Protein AF-A0A938VYM5-F1 (afdb_monomer)

pLDDT: mean 92.9, std 10.06, range [37.09, 98.38]

Nearest PDB structures (foldseek):
  6yn9-assembly1_A  TM=8.075E-01  e=1.272E-02  Homo sapiens
  7ak0-assembly1_B  TM=8.168E-01  e=1.448E-02  Homo sapiens
  6yn8-assembly1_A  TM=8.232E-01  e=2.139E-02  Homo sapiens
  4i1r-assembly1_A-2  TM=8.220E-01  e=2.437E-02  Homo sapiens
  7a41-assembly1_A  TM=8.162E-01  e=2.437E-02  Homo sapiens

Solvent-accessible surface area (backbone atoms only — not comparable to full-atom values): 6814 Å² total; per-residue (Å²): 140,79,76,87,55,70,60,35,51,50,50,55,50,52,51,54,50,47,40,42,31,76,93,66,65,44,41,57,68,92,77,59,86,84,66,53,64,85,54,24,21,44,69,49,49,56,50,49,47,55,50,47,21,58,55,26,67,80,44,42,85,36,78,44,78,47,78,48,52,45,56,65,50,74,75,96,57,50,26,44,50,30,66,64,43,36,96,91,43,43,90,83,25,30,42,39,52,68,62,51,52,56,47,54,72,57,44,56,37,70,36,78,47,78,46,81,50,106

Foldseek 3Di:
DFDDPVVQLVVLVVVLVQCCDCVHVNDPNVLRDGADAPSQWPVNVLVVLQVLLVVCVVPQQDAEEAEGAADWDPDPFIWGATNQADPVCCVVGTQTPVNVVVSQVSNNHPHYHYHYHD

Secondary structure (DSSP, 8-state):
-----HHHHHHHHHHHHHHH-TTTT---GGG-----GGGS-HHHHHHHHHHHHHHHHH-TT-EEEEEEES-EEESSSEEE--TT--TT-HHHHSEEHHHHHHHHTT---SEEEEEEE-

Sequence (118 aa):
MGADLPVTITDALEVAKWLRDPARCAYPPDQVRLLTGPAACRSDVLKALDQLAAQVKADPDTTTVVYFSGHDTETPDYYFLPYDYSTTDLPSTAVSDAEFTDRLRTIRARKLMVLLDC

Structure (mmCIF, N/CA/C/O backbone):
data_AF-A0A938VYM5-F1
#
_entry.id   AF-A0A938VYM5-F1
#
loop_
_atom_site.group_PDB
_atom_site.id
_atom_site.type_symbol
_atom_site.label_atom_id
_atom_site.label_alt_id
_atom_site.label_comp_id
_atom_site.label_asym_id
_atom_site.label_entity_id
_atom_site.label_seq_id
_atom_site.pdbx_PDB_ins_code
_atom_site.Cartn_x
_atom_site.Cartn_y
_atom_site.Cartn_z
_atom_site.occupancy
_atom_site.B_iso_or_equiv
_atom_site.auth_seq_id
_atom_site.auth_comp_id
_atom_site.auth_asym_id
_atom_site.auth_atom_id
_atom_site.pdbx_PDB_model_num
ATOM 1 N N . MET A 1 1 ? 13.100 -8.792 -18.450 1.00 37.09 1 MET A N 1
ATOM 2 C CA . MET A 1 1 ? 12.699 -10.078 -17.844 1.00 37.09 1 MET A CA 1
ATOM 3 C C . MET A 1 1 ? 12.119 -9.752 -16.477 1.00 37.09 1 MET A C 1
ATOM 5 O O . MET A 1 1 ? 12.859 -9.732 -15.511 1.00 37.09 1 MET A O 1
ATOM 9 N N . GLY A 1 2 ? 10.839 -9.391 -16.420 1.00 40.88 2 GLY A N 1
ATOM 10 C CA . GLY A 1 2 ? 10.074 -9.283 -15.178 1.00 40.88 2 GLY A CA 1
ATOM 11 C C . GLY A 1 2 ? 8.889 -10.207 -15.363 1.00 40.88 2 GLY A C 1
ATOM 12 O O . GLY A 1 2 ? 7.909 -9.831 -15.995 1.00 40.88 2 GLY A O 1
ATOM 13 N N . ALA A 1 3 ? 9.066 -11.478 -15.016 1.00 49.78 3 ALA A N 1
ATOM 14 C CA . ALA A 1 3 ? 7.961 -12.416 -15.073 1.00 49.78 3 ALA A CA 1
ATOM 15 C C . ALA A 1 3 ? 6.993 -12.060 -13.940 1.00 49.78 3 ALA A C 1
ATOM 17 O O . ALA A 1 3 ? 7.442 -11.835 -12.811 1.00 49.78 3 ALA A O 1
ATOM 18 N N . ASP A 1 4 ? 5.693 -12.023 -14.250 1.00 58.69 4 ASP A N 1
ATOM 19 C CA . ASP A 1 4 ? 4.629 -12.143 -13.254 1.00 58.69 4 ASP A CA 1
ATOM 20 C C . ASP A 1 4 ? 5.013 -13.297 -12.329 1.00 58.69 4 ASP A C 1
ATOM 22 O O . ASP A 1 4 ? 5.151 -14.436 -12.777 1.00 58.69 4 ASP A O 1
ATOM 26 N N . LEU A 1 5 ? 5.263 -12.990 -11.060 1.00 64.00 5 LEU A N 1
ATOM 27 C CA . LEU A 1 5 ? 5.509 -13.981 -10.030 1.00 64.00 5 LEU A CA 1
ATOM 28 C C . LEU A 1 5 ? 4.131 -14.367 -9.484 1.00 64.00 5 LEU A C 1
ATOM 30 O O . LEU A 1 5 ? 3.576 -13.615 -8.689 1.00 64.00 5 LEU A O 1
ATOM 34 N N . PRO A 1 6 ? 3.536 -15.518 -9.859 1.00 70.88 6 PRO A N 1
ATOM 35 C CA . PRO A 1 6 ? 2.195 -15.872 -9.380 1.00 70.88 6 PRO A CA 1
ATOM 36 C C . PRO A 1 6 ? 2.157 -16.020 -7.851 1.00 70.88 6 PRO A C 1
ATOM 38 O O . PRO A 1 6 ? 1.093 -15.960 -7.232 1.00 70.88 6 PRO A O 1
ATOM 41 N N . VAL A 1 7 ? 3.335 -16.217 -7.250 1.00 82.62 7 VAL A N 1
ATOM 42 C CA . VAL A 1 7 ? 3.530 -16.280 -5.807 1.00 82.62 7 VAL A CA 1
ATOM 43 C C . VAL A 1 7 ? 3.165 -14.957 -5.127 1.00 82.62 7 VAL A C 1
ATOM 45 O O . VAL A 1 7 ? 2.379 -15.007 -4.194 1.00 82.62 7 VAL A O 1
ATOM 48 N N . THR A 1 8 ? 3.525 -13.788 -5.672 1.00 86.62 8 THR A N 1
ATOM 49 C CA . THR A 1 8 ? 3.245 -12.493 -5.013 1.00 86.62 8 THR A CA 1
ATOM 50 C C . THR A 1 8 ? 1.745 -12.190 -4.940 1.00 86.62 8 THR A C 1
ATOM 52 O O . THR A 1 8 ? 1.235 -11.680 -3.941 1.00 86.62 8 THR A O 1
ATOM 55 N N . ILE A 1 9 ? 0.992 -12.586 -5.976 1.00 92.12 9 ILE A N 1
ATOM 56 C CA . ILE A 1 9 ? -0.479 -12.543 -5.966 1.00 92.12 9 ILE A CA 1
ATOM 57 C C . ILE A 1 9 ? -1.033 -13.482 -4.887 1.00 92.12 9 ILE A C 1
ATOM 59 O O . ILE A 1 9 ? -1.967 -13.116 -4.171 1.00 92.12 9 ILE A O 1
ATOM 63 N N . THR A 1 10 ? -0.473 -14.688 -4.773 1.00 93.12 10 THR A N 1
ATOM 64 C CA . THR A 1 10 ? -0.889 -15.679 -3.771 1.00 93.12 10 THR A CA 1
ATOM 65 C C . THR A 1 10 ? -0.625 -15.175 -2.352 1.00 93.12 10 THR A C 1
ATOM 67 O O . THR A 1 10 ? -1.505 -15.292 -1.497 1.00 93.12 10 THR A O 1
ATOM 70 N N . ASP A 1 11 ? 0.525 -14.547 -2.117 1.00 93.69 11 ASP A N 1
ATOM 71 C CA . ASP A 1 11 ? 0.895 -14.004 -0.812 1.00 93.69 11 ASP A CA 1
ATOM 72 C C . ASP A 1 11 ? -0.052 -12.870 -0.403 1.00 93.69 11 ASP A C 1
ATOM 74 O O . ASP A 1 11 ? -0.641 -12.902 0.681 1.00 93.69 11 ASP A O 1
ATOM 78 N N . ALA A 1 12 ? -0.317 -11.921 -1.309 1.00 95.31 12 ALA A N 1
ATOM 79 C CA . ALA A 1 12 ? -1.270 -10.838 -1.065 1.00 95.31 12 ALA A CA 1
ATOM 80 C C . ALA A 1 12 ? -2.696 -11.357 -0.786 1.00 95.31 12 ALA A C 1
ATOM 82 O O . ALA A 1 12 ? -3.391 -10.831 0.092 1.00 95.31 12 ALA A O 1
ATOM 83 N N . LEU A 1 13 ? -3.134 -12.407 -1.492 1.00 96.25 13 LEU A N 1
ATOM 84 C CA . LEU A 1 13 ? -4.429 -13.056 -1.266 1.00 96.25 13 LEU A CA 1
ATOM 85 C C . LEU A 1 13 ? -4.517 -13.700 0.124 1.00 96.25 13 LEU A C 1
ATOM 87 O O . LEU A 1 13 ? -5.506 -13.487 0.834 1.00 96.25 13 LEU A O 1
ATOM 91 N N . GLU A 1 14 ? -3.505 -14.470 0.530 1.00 96.81 14 GLU A N 1
ATOM 92 C CA . GLU A 1 14 ? -3.504 -15.141 1.834 1.00 96.81 14 GLU A CA 1
ATOM 93 C C . GLU A 1 14 ? -3.364 -14.144 2.992 1.00 96.81 14 GLU A C 1
ATOM 95 O O . GLU A 1 14 ? -4.088 -14.266 3.984 1.00 96.81 14 GLU A O 1
ATOM 100 N N . VAL A 1 15 ? -2.545 -13.097 2.849 1.00 97.12 15 VAL A N 1
ATOM 101 C CA . VAL A 1 15 ? -2.463 -12.014 3.840 1.00 97.12 15 VAL A CA 1
ATOM 102 C C . VAL A 1 15 ? -3.811 -11.303 3.977 1.00 97.12 15 VAL A C 1
ATOM 104 O O . VAL A 1 15 ? -4.313 -11.157 5.093 1.00 97.12 15 VAL A O 1
ATOM 107 N N . ALA A 1 16 ? -4.461 -10.920 2.871 1.00 97.62 16 ALA A N 1
ATOM 108 C CA . ALA A 1 16 ? -5.774 -10.270 2.919 1.00 97.62 16 ALA A CA 1
ATOM 109 C C . ALA A 1 16 ? -6.843 -11.160 3.574 1.00 97.62 16 ALA A C 1
ATOM 111 O O . ALA A 1 16 ? -7.683 -10.679 4.338 1.00 97.62 16 ALA A O 1
ATOM 112 N N . LYS A 1 17 ? -6.805 -12.467 3.309 1.00 97.69 17 LYS A N 1
ATOM 113 C CA . LYS A 1 17 ? -7.674 -13.459 3.951 1.00 97.69 17 LYS A CA 1
ATOM 114 C C . LYS A 1 17 ? -7.424 -13.540 5.457 1.00 97.69 17 LYS A C 1
ATOM 116 O O . LYS A 1 17 ? -8.390 -13.543 6.213 1.00 97.69 17 LYS A O 1
ATOM 121 N N . TRP A 1 18 ? -6.171 -13.563 5.910 1.00 97.25 18 TRP A N 1
ATOM 122 C CA . TRP A 1 18 ? -5.848 -13.598 7.343 1.00 97.25 18 TRP A CA 1
ATOM 123 C C . TRP A 1 18 ? -6.209 -12.303 8.067 1.00 97.25 18 TRP A C 1
ATOM 125 O O . TRP A 1 18 ? -6.670 -12.362 9.206 1.00 97.25 18 TRP A O 1
ATOM 135 N N . LEU A 1 19 ? -6.052 -11.150 7.409 1.00 97.81 19 LEU A N 1
ATOM 136 C CA . LEU A 1 19 ? -6.483 -9.865 7.960 1.00 97.81 19 LEU A CA 1
ATOM 137 C C . LEU A 1 19 ? -7.998 -9.845 8.211 1.00 97.81 19 LEU A C 1
ATOM 139 O O . LEU A 1 19 ? -8.440 -9.337 9.239 1.00 97.81 19 LEU A O 1
ATOM 143 N N . ARG A 1 20 ? -8.786 -10.435 7.305 1.00 98.25 20 ARG A N 1
ATOM 144 C CA . ARG A 1 20 ? -10.256 -10.495 7.396 1.00 98.25 20 ARG A CA 1
ATOM 145 C C . ARG A 1 20 ? -10.789 -11.601 8.310 1.00 98.25 20 ARG A C 1
ATOM 147 O O . ARG A 1 20 ? -11.952 -11.547 8.694 1.00 98.25 20 ARG A O 1
ATOM 154 N N . ASP A 1 21 ? -9.986 -12.616 8.621 1.00 97.69 21 ASP A N 1
ATOM 155 C CA . ASP A 1 21 ? -10.409 -13.772 9.417 1.00 97.69 21 ASP A CA 1
ATOM 156 C C . ASP A 1 21 ? -10.846 -13.328 10.835 1.00 97.69 21 ASP A C 1
ATOM 158 O O . ASP A 1 21 ? -10.014 -12.802 11.589 1.00 97.69 21 ASP A O 1
ATOM 162 N N . PRO A 1 22 ? -12.122 -13.540 11.231 1.00 96.12 22 PRO A N 1
ATOM 163 C CA . PRO A 1 22 ? -12.633 -13.157 12.549 1.00 96.12 22 PRO A CA 1
ATOM 164 C C . PRO A 1 22 ? -11.936 -13.859 13.718 1.00 96.12 22 PRO A C 1
ATOM 166 O O . PRO A 1 22 ? -11.957 -13.349 14.835 1.00 96.12 22 PRO A O 1
ATOM 169 N N . ALA A 1 23 ? -11.324 -15.023 13.480 1.00 97.06 23 ALA A N 1
ATOM 170 C CA . ALA A 1 23 ? -10.558 -15.750 14.489 1.00 97.06 23 ALA A CA 1
ATOM 171 C C . ALA A 1 23 ? -9.108 -15.243 14.619 1.00 97.06 23 ALA A C 1
ATOM 173 O O . ALA A 1 23 ? -8.349 -15.765 15.438 1.00 97.06 23 ALA A O 1
ATOM 174 N N . ARG A 1 24 ? -8.706 -14.257 13.802 1.00 94.25 24 ARG A N 1
ATOM 175 C CA . ARG A 1 24 ? -7.354 -13.683 13.765 1.00 94.25 24 ARG A CA 1
ATOM 176 C C . ARG A 1 24 ? -7.394 -12.168 13.965 1.00 94.25 24 ARG A C 1
ATOM 178 O O . ARG A 1 24 ? -7.593 -11.704 15.081 1.00 94.25 24 ARG A O 1
ATOM 185 N N . CYS A 1 25 ? -7.161 -11.397 12.901 1.00 94.75 25 CYS A N 1
ATOM 186 C CA . CYS A 1 25 ? -7.073 -9.942 12.965 1.00 94.75 25 CYS A CA 1
ATOM 187 C C . CYS A 1 25 ? -8.445 -9.264 12.898 1.00 94.75 25 CYS A C 1
ATOM 189 O O . CYS A 1 25 ? -8.559 -8.128 13.348 1.00 94.75 25 CYS A O 1
ATOM 191 N N . ALA A 1 26 ? -9.460 -9.953 12.360 1.00 96.56 26 ALA A N 1
ATOM 192 C CA . ALA A 1 26 ? -10.850 -9.509 12.320 1.00 96.56 26 ALA A CA 1
ATOM 193 C C . ALA A 1 26 ? -11.069 -8.097 11.734 1.00 96.56 26 ALA A C 1
ATOM 195 O O . ALA A 1 26 ? -12.010 -7.406 12.131 1.00 96.56 26 ALA A O 1
ATOM 196 N N . TYR A 1 27 ? -10.233 -7.658 10.783 1.00 96.81 27 TYR A N 1
ATOM 197 C CA . TYR A 1 27 ? -10.497 -6.412 10.065 1.00 96.81 27 TYR A CA 1
ATOM 198 C C . TYR A 1 27 ? -11.805 -6.552 9.273 1.00 96.81 27 TYR A C 1
ATOM 200 O O . TYR A 1 27 ? -11.975 -7.552 8.563 1.00 96.81 27 TYR A O 1
ATOM 208 N N . PRO A 1 28 ? -12.715 -5.563 9.342 1.00 95.44 28 PRO A N 1
ATOM 209 C CA . PRO A 1 28 ? -13.918 -5.555 8.525 1.00 95.44 28 PRO A CA 1
ATOM 210 C C . PRO A 1 28 ? -13.573 -5.758 7.039 1.00 95.44 28 PRO A C 1
ATOM 212 O O . PRO A 1 28 ? -12.640 -5.121 6.538 1.00 95.44 28 PRO A O 1
ATOM 215 N N . PRO A 1 29 ? -14.277 -6.643 6.308 1.00 93.94 29 PRO A N 1
ATOM 216 C CA . PRO A 1 29 ? -13.933 -6.951 4.920 1.00 93.94 29 PRO A CA 1
ATOM 217 C C . PRO A 1 29 ? -13.867 -5.729 3.995 1.00 93.94 29 PRO A C 1
ATOM 219 O O . PRO A 1 29 ? -13.041 -5.704 3.084 1.00 93.94 29 PRO A O 1
ATOM 222 N N . ASP A 1 30 ? -14.697 -4.719 4.253 1.00 94.06 30 ASP A N 1
ATOM 223 C CA . ASP A 1 30 ? -14.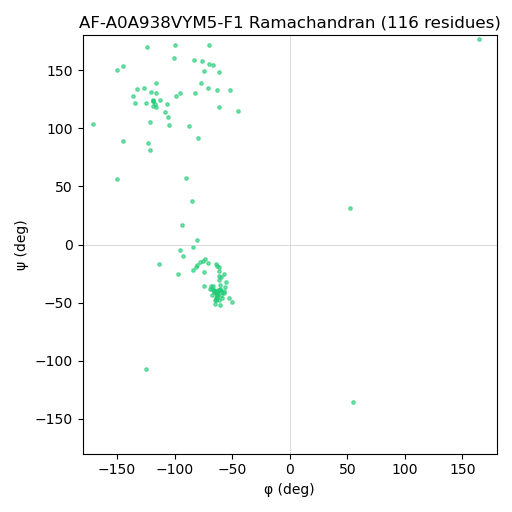771 -3.436 3.547 1.00 94.06 30 ASP A CA 1
ATOM 224 C C . ASP A 1 30 ? -13.624 -2.466 3.892 1.00 94.06 30 ASP A C 1
ATOM 226 O O . ASP A 1 30 ? -13.379 -1.508 3.157 1.00 94.06 30 ASP A O 1
ATOM 230 N N . GLN A 1 31 ? -12.880 -2.733 4.967 1.00 95.38 31 GLN A N 1
ATOM 231 C CA . GLN A 1 31 ? -11.684 -1.985 5.365 1.00 95.38 31 GLN A CA 1
ATOM 232 C C . GLN A 1 31 ? -10.379 -2.619 4.864 1.00 95.38 31 GLN 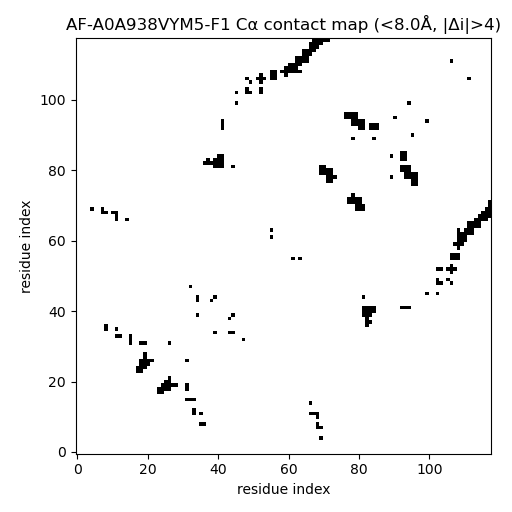A C 1
ATOM 234 O O . GLN A 1 31 ? -9.311 -2.027 5.007 1.00 95.38 31 GLN A O 1
ATOM 239 N N . VAL A 1 32 ? -10.444 -3.794 4.231 1.00 97.44 32 VAL A N 1
ATOM 240 C CA . VAL A 1 32 ? -9.279 -4.464 3.640 1.00 97.44 32 VAL A CA 1
ATOM 241 C C . VAL A 1 32 ? -9.335 -4.327 2.125 1.00 97.44 32 VAL A C 1
ATOM 243 O O . VAL A 1 32 ? -10.157 -4.960 1.460 1.00 97.44 32 VAL A O 1
ATOM 246 N N . ARG A 1 33 ? -8.430 -3.523 1.567 1.00 97.88 33 ARG A N 1
ATOM 247 C CA . ARG A 1 33 ? -8.275 -3.332 0.119 1.00 97.88 33 ARG A CA 1
ATOM 248 C C . ARG A 1 33 ? -7.188 -4.268 -0.400 1.00 97.88 33 ARG A C 1
ATOM 250 O O . ARG A 1 33 ? -6.098 -4.299 0.158 1.00 97.88 33 ARG A O 1
ATOM 257 N N . LEU A 1 34 ? -7.489 -5.010 -1.462 1.00 97.81 34 LEU A N 1
ATOM 258 C CA . LEU A 1 34 ? -6.551 -5.916 -2.122 1.00 97.81 34 LEU A CA 1
ATOM 259 C C . LEU A 1 34 ? -6.360 -5.460 -3.569 1.00 97.81 34 LEU A C 1
ATOM 261 O O . LEU A 1 34 ? -7.340 -5.366 -4.307 1.00 97.81 34 LEU A O 1
ATOM 265 N N . LEU A 1 35 ? -5.113 -5.194 -3.953 1.00 97.44 35 LEU A N 1
ATOM 266 C CA . LEU A 1 35 ? -4.717 -4.858 -5.319 1.00 97.44 35 LEU A CA 1
ATOM 267 C C . LEU A 1 35 ? -3.771 -5.948 -5.825 1.00 97.44 35 LEU A C 1
ATOM 269 O O . LEU A 1 35 ? -2.732 -6.188 -5.220 1.00 97.44 35 LEU A O 1
ATOM 273 N N . THR A 1 36 ? -4.137 -6.618 -6.915 1.00 95.94 36 THR A N 1
ATOM 274 C CA . THR A 1 36 ? -3.345 -7.695 -7.534 1.00 95.94 36 THR A CA 1
ATOM 275 C C . THR A 1 36 ? -3.488 -7.652 -9.050 1.00 95.94 36 THR A C 1
ATOM 277 O O . THR A 1 36 ? -4.531 -7.219 -9.555 1.00 95.94 36 THR A O 1
ATOM 280 N N . GLY A 1 37 ? -2.488 -8.154 -9.779 1.00 92.62 37 GLY A N 1
ATOM 281 C CA . GLY A 1 37 ? -2.506 -8.177 -11.244 1.00 92.62 37 GLY A CA 1
ATOM 282 C C . GLY A 1 37 ? -2.747 -6.773 -11.820 1.00 92.62 37 GLY A C 1
ATOM 283 O O . GLY A 1 37 ? -2.201 -5.812 -11.283 1.00 92.62 37 GLY A O 1
ATOM 284 N N . PRO A 1 38 ? -3.621 -6.606 -12.829 1.00 93.88 38 PRO A N 1
ATOM 285 C CA . PRO A 1 38 ? -3.878 -5.300 -13.446 1.00 93.88 38 PRO A CA 1
ATOM 286 C C . PRO A 1 38 ? -4.355 -4.194 -12.492 1.00 93.88 38 PRO A C 1
ATOM 288 O O . PRO A 1 38 ? -4.148 -3.019 -12.779 1.00 93.88 38 PRO A O 1
ATOM 291 N N . ALA A 1 39 ? -4.979 -4.544 -11.360 1.00 94.75 39 ALA A N 1
ATOM 292 C CA . ALA A 1 39 ? -5.407 -3.569 -10.352 1.00 94.75 39 ALA A CA 1
ATOM 293 C C . ALA A 1 39 ? -4.249 -3.072 -9.467 1.00 94.75 39 ALA A C 1
ATOM 295 O O . ALA A 1 39 ? -4.384 -2.058 -8.789 1.00 94.75 39 ALA A O 1
ATOM 296 N N . ALA A 1 40 ? -3.104 -3.759 -9.470 1.00 95.94 40 ALA A N 1
ATOM 297 C CA . ALA A 1 40 ? -1.873 -3.303 -8.828 1.00 95.94 40 ALA A CA 1
ATOM 298 C C . ALA A 1 40 ? -1.073 -2.368 -9.753 1.00 95.94 40 ALA A C 1
ATOM 300 O O . ALA A 1 40 ? 0.152 -2.436 -9.798 1.00 95.94 40 ALA A O 1
ATOM 301 N N . CYS A 1 41 ? -1.763 -1.518 -10.520 1.00 96.06 41 CYS A N 1
ATOM 302 C CA . CYS A 1 41 ? -1.138 -0.468 -11.316 1.00 96.06 41 CYS A CA 1
ATOM 303 C C . CYS A 1 41 ? -0.710 0.708 -10.427 1.00 96.06 41 CYS A C 1
ATOM 305 O O . CYS A 1 41 ? -1.271 0.917 -9.343 1.00 96.06 41 CYS A O 1
ATOM 307 N N . ARG A 1 42 ? 0.249 1.518 -10.889 1.00 96.81 42 ARG A N 1
ATOM 308 C CA . ARG A 1 42 ? 0.794 2.651 -10.127 1.00 96.81 42 ARG A CA 1
ATOM 309 C C . ARG A 1 42 ? -0.308 3.550 -9.580 1.00 96.81 42 ARG A C 1
ATOM 311 O O . ARG A 1 42 ? -0.321 3.883 -8.397 1.00 96.81 42 ARG A O 1
ATOM 318 N N . SER A 1 43 ? -1.241 3.945 -10.444 1.00 97.44 43 SER A N 1
ATOM 319 C CA . SER A 1 43 ? -2.280 4.910 -10.081 1.00 97.44 43 SER A CA 1
ATOM 320 C C . SER A 1 43 ? -3.207 4.399 -8.972 1.00 97.44 43 SER A C 1
ATOM 322 O O . SER A 1 43 ? -3.515 5.150 -8.043 1.00 97.44 43 SER A O 1
ATOM 324 N N . ASP A 1 44 ? -3.589 3.122 -9.012 1.00 97.88 44 ASP A N 1
ATOM 325 C CA . ASP A 1 44 ? -4.473 2.520 -8.016 1.00 97.88 44 ASP A CA 1
ATOM 326 C C . ASP A 1 44 ? -3.756 2.257 -6.690 1.00 97.88 44 ASP A C 1
ATOM 328 O O . ASP A 1 44 ? -4.353 2.472 -5.634 1.00 97.88 44 ASP A O 1
ATOM 332 N N . VAL A 1 45 ? -2.469 1.887 -6.715 1.00 97.75 45 VAL A N 1
ATOM 333 C CA . VAL A 1 45 ? -1.646 1.751 -5.499 1.00 97.75 45 VAL A CA 1
ATOM 334 C C . VAL A 1 45 ? -1.564 3.083 -4.755 1.00 97.75 45 VAL A C 1
ATOM 336 O O . VAL A 1 45 ? -1.899 3.163 -3.571 1.00 97.75 45 VAL A O 1
ATOM 339 N N . LEU A 1 46 ? -1.181 4.154 -5.453 1.00 98.06 46 LEU A N 1
ATOM 340 C CA . LEU A 1 46 ? -1.051 5.482 -4.850 1.00 98.06 46 LEU A CA 1
ATOM 341 C C . LEU A 1 46 ? -2.397 6.000 -4.328 1.00 98.06 46 LEU A C 1
ATOM 343 O O . LEU A 1 46 ? -2.486 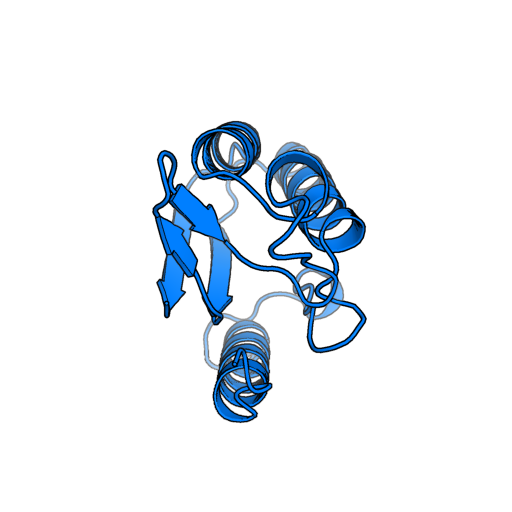6.491 -3.201 1.00 98.06 46 LEU A O 1
ATOM 347 N N . LYS A 1 47 ? -3.466 5.814 -5.107 1.00 98.38 47 LYS A N 1
ATOM 348 C CA . LYS A 1 47 ? -4.829 6.169 -4.705 1.00 98.38 47 LYS A CA 1
ATOM 349 C C . LYS A 1 47 ? -5.295 5.376 -3.485 1.00 98.38 47 LYS A C 1
ATOM 351 O O . LYS A 1 47 ? -5.971 5.939 -2.627 1.00 98.38 47 LYS A O 1
ATOM 356 N N . ALA A 1 48 ? -4.959 4.091 -3.384 1.00 98.00 48 ALA A N 1
ATOM 357 C CA . ALA A 1 48 ? -5.322 3.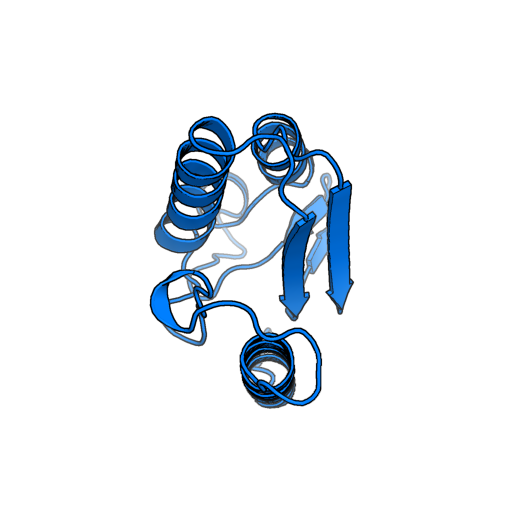269 -2.235 1.00 98.00 48 ALA A CA 1
ATOM 358 C C . ALA A 1 48 ? -4.622 3.740 -0.954 1.00 98.00 48 ALA A C 1
ATOM 360 O O . ALA A 1 48 ? -5.274 3.797 0.088 1.00 98.00 48 ALA A O 1
ATOM 361 N N . LEU A 1 49 ? -3.349 4.144 -1.033 1.00 98.25 49 LEU A N 1
ATOM 362 C CA . LEU A 1 49 ? -2.629 4.750 0.093 1.00 98.25 49 LEU A CA 1
ATOM 363 C C . LEU A 1 49 ? -3.271 6.078 0.528 1.00 98.25 49 LEU A C 1
ATOM 365 O O . LEU A 1 49 ? -3.514 6.279 1.719 1.00 98.25 49 LEU A O 1
ATOM 369 N N . ASP A 1 50 ? -3.628 6.944 -0.425 1.00 98.19 50 ASP A N 1
ATOM 370 C CA . ASP A 1 50 ? -4.297 8.222 -0.136 1.00 98.19 50 ASP A CA 1
ATOM 371 C C . ASP A 1 50 ? -5.679 8.001 0.513 1.00 98.19 50 ASP A C 1
ATOM 373 O O . ASP A 1 50 ? -6.060 8.674 1.477 1.00 98.19 50 ASP A O 1
ATOM 377 N N . GLN A 1 51 ? -6.434 7.015 0.022 1.00 97.12 51 GLN A N 1
ATOM 378 C CA . GLN A 1 51 ? -7.730 6.632 0.584 1.00 97.12 51 GLN A CA 1
ATOM 379 C C . GLN A 1 51 ? -7.602 6.006 1.976 1.00 97.12 51 GLN A C 1
ATOM 381 O O . GLN A 1 51 ? -8.433 6.285 2.841 1.00 97.12 51 GLN A O 1
ATOM 386 N N . LEU A 1 52 ? -6.571 5.193 2.209 1.00 97.25 52 LEU A N 1
ATOM 387 C CA . LEU A 1 52 ? -6.276 4.611 3.515 1.00 97.25 52 LEU A CA 1
ATOM 388 C C . LEU A 1 52 ? -5.946 5.707 4.534 1.00 97.25 52 LEU A C 1
ATOM 390 O O . LEU A 1 52 ? -6.527 5.735 5.618 1.00 97.25 52 LEU A O 1
ATOM 394 N N . ALA A 1 53 ? -5.104 6.674 4.160 1.00 97.19 53 ALA A N 1
ATOM 395 C CA . ALA A 1 53 ? -4.812 7.835 4.994 1.00 97.19 53 ALA A CA 1
ATOM 396 C C . ALA A 1 53 ? -6.079 8.640 5.332 1.00 97.19 53 ALA A C 1
ATOM 398 O O . ALA A 1 53 ? -6.253 9.078 6.470 1.00 97.19 53 ALA A O 1
ATOM 399 N N . ALA A 1 54 ? -6.988 8.822 4.367 1.00 96.25 54 ALA A N 1
ATOM 400 C CA . ALA A 1 54 ? -8.264 9.499 4.596 1.00 96.25 54 ALA A CA 1
ATOM 401 C C . ALA A 1 54 ? -9.195 8.721 5.543 1.00 96.25 54 ALA A C 1
ATOM 403 O O . ALA A 1 54 ? -9.820 9.334 6.405 1.00 96.25 54 ALA A O 1
ATOM 404 N N . GLN A 1 55 ? -9.265 7.392 5.422 1.00 94.19 55 GLN A N 1
ATOM 405 C CA . GLN A 1 55 ? -10.062 6.544 6.316 1.00 94.19 55 GLN A CA 1
ATOM 406 C C . GLN A 1 55 ? -9.547 6.597 7.755 1.00 94.19 55 GLN A C 1
ATOM 408 O O . GLN A 1 55 ? -10.325 6.815 8.679 1.00 94.19 55 GLN A O 1
ATOM 413 N N . VAL A 1 56 ? -8.231 6.486 7.937 1.00 95.62 56 VAL A N 1
ATOM 414 C CA . VAL A 1 56 ? -7.585 6.540 9.256 1.00 95.62 56 VAL A CA 1
ATOM 415 C C . VAL A 1 56 ? -7.812 7.881 9.959 1.00 95.62 56 VAL A C 1
ATOM 417 O O . VAL A 1 56 ? -7.925 7.921 11.177 1.00 95.62 56 VAL A O 1
ATOM 420 N N . LYS A 1 57 ? -7.954 8.994 9.228 1.00 94.25 57 LYS A N 1
ATOM 421 C CA . LYS A 1 57 ? -8.283 10.293 9.849 1.00 94.25 57 LYS A CA 1
ATOM 422 C C . LYS A 1 57 ? -9.631 10.298 10.574 1.00 94.25 57 LYS A C 1
ATOM 424 O O . LYS A 1 57 ? -9.797 11.098 11.490 1.00 94.25 57 LYS A O 1
ATOM 429 N N . ALA A 1 58 ? -10.582 9.458 10.162 1.00 93.06 58 ALA A N 1
ATOM 430 C CA . ALA A 1 58 ? -11.877 9.348 10.831 1.00 93.06 58 ALA A CA 1
ATOM 431 C C . ALA A 1 58 ? -11.785 8.585 12.165 1.00 93.06 58 ALA A C 1
ATOM 433 O O . ALA A 1 58 ? -12.616 8.812 13.041 1.00 93.06 58 ALA A O 1
ATOM 434 N N . ASP A 1 59 ? -10.771 7.729 12.325 1.00 92.06 59 ASP A N 1
ATOM 435 C CA . ASP A 1 59 ? -10.490 6.988 13.555 1.00 92.06 59 ASP A CA 1
ATOM 436 C C . ASP A 1 59 ? -8.965 6.835 13.770 1.00 92.06 59 ASP A C 1
ATOM 438 O O . ASP A 1 59 ? -8.337 5.874 13.305 1.00 92.06 59 ASP A O 1
ATOM 442 N N . PRO A 1 60 ? -8.327 7.800 14.455 1.00 89.12 60 PRO A N 1
ATOM 443 C CA . PRO A 1 60 ? -6.879 7.800 14.638 1.00 89.12 60 PRO A CA 1
ATOM 444 C C . PRO A 1 60 ? -6.380 6.746 15.641 1.00 89.12 60 PRO A C 1
ATOM 446 O O . PRO A 1 60 ? -5.176 6.494 15.679 1.00 89.12 60 PRO A O 1
ATOM 449 N N . ASP A 1 61 ? -7.250 6.104 16.437 1.00 94.50 61 ASP A N 1
ATOM 450 C CA . ASP A 1 61 ? -6.841 5.048 17.387 1.00 94.50 61 ASP A CA 1
ATOM 451 C C . ASP A 1 61 ? -6.657 3.674 16.706 1.00 94.50 61 ASP A C 1
ATOM 453 O O . ASP A 1 61 ? -6.350 2.665 17.346 1.00 94.50 61 ASP A O 1
ATOM 457 N N . THR A 1 62 ? -6.797 3.637 15.380 1.00 94.31 62 THR A N 1
ATOM 458 C CA . THR A 1 62 ? -6.689 2.432 14.556 1.00 94.31 62 THR A CA 1
ATOM 459 C C . THR A 1 62 ? -5.285 1.826 14.529 1.00 94.31 62 THR A C 1
ATOM 461 O O . THR A 1 62 ? -4.252 2.486 14.691 1.00 94.31 62 THR A O 1
ATOM 464 N N . THR A 1 63 ? -5.248 0.518 14.269 1.00 96.81 63 THR A N 1
ATOM 465 C CA . THR A 1 63 ? -4.057 -0.169 13.760 1.00 96.81 63 THR A CA 1
ATOM 466 C C . THR A 1 63 ? -4.223 -0.327 12.255 1.00 96.81 63 THR A C 1
ATOM 468 O O . THR A 1 63 ? -5.256 -0.800 11.800 1.00 96.81 63 THR A O 1
ATOM 471 N N . THR A 1 64 ? -3.230 0.103 11.484 1.00 97.62 64 THR A N 1
ATOM 472 C CA . THR A 1 64 ? -3.225 0.028 10.021 1.00 97.62 64 THR A CA 1
ATOM 473 C C . THR A 1 64 ? -2.106 -0.888 9.554 1.00 97.62 64 THR A C 1
ATOM 475 O O . THR A 1 64 ? -0.996 -0.837 10.088 1.00 97.62 64 THR A O 1
ATOM 478 N N . VAL A 1 65 ? -2.391 -1.708 8.544 1.00 98.12 65 VAL A N 1
ATOM 479 C CA . VAL A 1 65 ? -1.426 -2.616 7.920 1.00 98.12 65 VAL A CA 1
ATOM 480 C C . VAL A 1 65 ? -1.297 -2.271 6.442 1.00 98.12 65 VAL A C 1
ATOM 482 O O . VAL A 1 65 ? -2.304 -2.148 5.749 1.00 98.12 65 VAL A O 1
ATOM 485 N N . VAL A 1 66 ? -0.062 -2.143 5.966 1.00 98.12 66 VAL A N 1
ATOM 486 C CA . VAL A 1 66 ? 0.278 -2.085 4.542 1.00 98.12 66 VAL A CA 1
ATOM 487 C C . VAL A 1 66 ? 1.182 -3.277 4.250 1.00 98.12 66 VAL A C 1
ATOM 489 O O . VAL A 1 66 ? 2.241 -3.409 4.858 1.00 98.12 66 VAL A O 1
ATOM 492 N N . TYR A 1 67 ? 0.742 -4.155 3.355 1.00 97.88 67 TYR A N 1
ATOM 493 C CA . TYR A 1 67 ? 1.521 -5.292 2.869 1.00 97.88 67 TYR A CA 1
ATOM 494 C C . TYR A 1 67 ? 1.777 -5.100 1.377 1.00 97.88 67 TYR A C 1
ATOM 496 O O . TYR A 1 67 ? 0.840 -4.815 0.628 1.00 97.88 67 TYR A O 1
ATOM 504 N N . PHE A 1 68 ? 3.029 -5.251 0.964 1.00 96.19 68 PHE A N 1
ATOM 505 C CA . PHE A 1 68 ? 3.442 -5.251 -0.431 1.00 96.19 68 PHE A CA 1
ATOM 506 C C . PHE A 1 68 ? 4.240 -6.522 -0.708 1.00 96.19 68 PHE A C 1
ATOM 508 O O . PHE A 1 68 ? 5.123 -6.865 0.074 1.00 96.19 68 PHE A O 1
ATOM 515 N N . SER A 1 69 ? 3.925 -7.180 -1.823 1.00 94.62 69 SER A N 1
ATOM 516 C CA . SER A 1 69 ? 4.692 -8.295 -2.369 1.00 94.62 69 SER A CA 1
ATOM 517 C C . SER A 1 69 ? 4.861 -8.086 -3.865 1.00 94.62 69 SER A C 1
ATOM 519 O O . SER A 1 69 ? 3.866 -7.920 -4.580 1.00 94.62 69 SER A O 1
ATOM 521 N N . GLY A 1 70 ? 6.099 -8.024 -4.342 1.00 91.19 70 GLY A N 1
ATOM 522 C CA . GLY A 1 70 ? 6.367 -7.635 -5.721 1.00 91.19 70 GLY A CA 1
ATOM 523 C C . GLY A 1 70 ? 7.815 -7.262 -5.973 1.00 91.19 70 GLY A C 1
ATOM 524 O O . GLY A 1 70 ? 8.631 -7.230 -5.066 1.00 91.19 70 GLY A O 1
ATOM 525 N N . HIS A 1 71 ? 8.123 -6.963 -7.231 1.00 91.25 71 HIS A N 1
ATOM 526 C CA . HIS A 1 71 ? 9.482 -6.602 -7.614 1.00 91.25 71 HIS A CA 1
ATOM 527 C C . HIS A 1 71 ? 9.836 -5.188 -7.162 1.00 91.25 71 HIS A C 1
ATOM 529 O O . HIS A 1 71 ? 9.001 -4.276 -7.182 1.00 91.25 71 HIS A O 1
ATOM 535 N N . ASP A 1 72 ? 11.116 -5.002 -6.874 1.00 91.44 72 ASP A N 1
ATOM 536 C CA . ASP A 1 72 ? 11.748 -3.700 -6.763 1.00 91.44 72 ASP A CA 1
ATOM 537 C C . ASP A 1 72 ? 12.946 -3.580 -7.713 1.00 91.44 72 ASP A C 1
ATOM 539 O O . ASP A 1 72 ? 13.357 -4.533 -8.384 1.00 91.44 72 ASP A O 1
ATOM 543 N N . THR A 1 73 ? 13.457 -2.364 -7.845 1.00 92.69 73 THR A N 1
ATOM 544 C CA . THR A 1 73 ? 14.727 -2.103 -8.516 1.00 92.69 73 THR A CA 1
ATOM 545 C C . THR A 1 73 ? 15.385 -0.878 -7.908 1.00 92.69 73 THR A C 1
ATOM 547 O O . THR A 1 73 ? 14.707 0.065 -7.503 1.00 92.69 73 THR A O 1
ATOM 550 N N . GLU A 1 74 ? 16.713 -0.846 -7.927 1.00 89.50 74 GLU A N 1
ATOM 551 C CA . GLU A 1 74 ? 17.508 0.302 -7.495 1.00 89.50 74 GLU A CA 1
ATOM 552 C C . GLU A 1 74 ? 18.389 0.770 -8.659 1.00 89.50 74 GLU A C 1
ATOM 554 O O . GLU A 1 74 ? 19.322 0.067 -9.051 1.00 89.50 74 GLU A O 1
ATOM 559 N N . THR A 1 75 ? 18.051 1.892 -9.313 1.00 80.38 75 THR A N 1
ATOM 560 C CA . THR A 1 75 ? 18.886 2.479 -10.390 1.00 80.38 75 THR A CA 1
ATOM 561 C C . THR A 1 75 ? 18.410 3.874 -10.844 1.00 80.38 75 THR A C 1
ATOM 563 O O . THR A 1 75 ? 17.475 3.972 -11.639 1.00 80.38 75 THR A O 1
ATOM 566 N N . PRO A 1 76 ? 19.067 4.984 -10.449 1.00 83.31 76 PRO A N 1
ATOM 567 C CA . PRO A 1 76 ? 19.922 5.143 -9.267 1.00 83.31 76 PRO A CA 1
ATOM 568 C C . PRO A 1 76 ? 19.124 5.151 -7.952 1.00 83.31 76 PRO A C 1
ATOM 570 O O . PRO A 1 76 ? 19.718 4.978 -6.897 1.00 83.31 76 PRO A O 1
ATOM 573 N N . ASP A 1 77 ? 17.806 5.349 -8.023 1.00 88.38 77 ASP A N 1
ATOM 574 C CA . ASP A 1 77 ? 16.904 5.380 -6.870 1.00 88.38 77 ASP A CA 1
ATOM 575 C C . ASP A 1 77 ? 16.158 4.048 -6.721 1.00 88.38 77 ASP A C 1
ATOM 577 O O . ASP A 1 77 ? 16.042 3.290 -7.688 1.00 88.38 77 ASP A O 1
ATOM 581 N N . TYR A 1 78 ? 15.631 3.789 -5.524 1.00 93.06 78 TYR A N 1
ATOM 582 C CA . TYR A 1 78 ? 14.818 2.611 -5.224 1.00 93.06 78 TYR A CA 1
ATOM 583 C C . TYR A 1 78 ? 13.356 2.814 -5.647 1.00 93.06 78 TYR A C 1
ATOM 585 O O . TYR A 1 78 ? 12.726 3.821 -5.297 1.00 93.06 78 TYR A O 1
ATOM 593 N N . TYR A 1 79 ? 12.810 1.840 -6.374 1.00 95.31 79 TYR A N 1
ATOM 594 C CA . TYR A 1 79 ? 11.436 1.825 -6.864 1.00 95.31 79 TYR A CA 1
ATOM 595 C C . TYR A 1 79 ? 10.761 0.487 -6.584 1.00 95.31 79 TYR A C 1
ATOM 597 O O . TYR A 1 79 ? 11.286 -0.563 -6.941 1.00 95.31 79 TYR A O 1
ATOM 605 N N . PHE A 1 80 ? 9.537 0.540 -6.070 1.00 95.44 80 PHE A N 1
ATOM 606 C CA . PHE A 1 80 ? 8.588 -0.565 -6.154 1.00 95.44 80 PHE A CA 1
ATOM 607 C C . PHE A 1 80 ? 7.991 -0.596 -7.561 1.00 95.44 80 PHE A C 1
ATOM 609 O O . PHE A 1 80 ? 7.665 0.463 -8.109 1.00 95.44 80 PHE A O 1
ATOM 616 N N . LEU A 1 81 ? 7.833 -1.788 -8.140 1.00 95.25 81 LEU A N 1
ATOM 617 C CA . LEU A 1 81 ? 7.386 -1.981 -9.521 1.00 95.25 81 LEU A CA 1
ATOM 618 C C . LEU A 1 81 ? 5.920 -2.455 -9.570 1.00 95.25 81 LEU A C 1
ATOM 620 O O . LEU A 1 81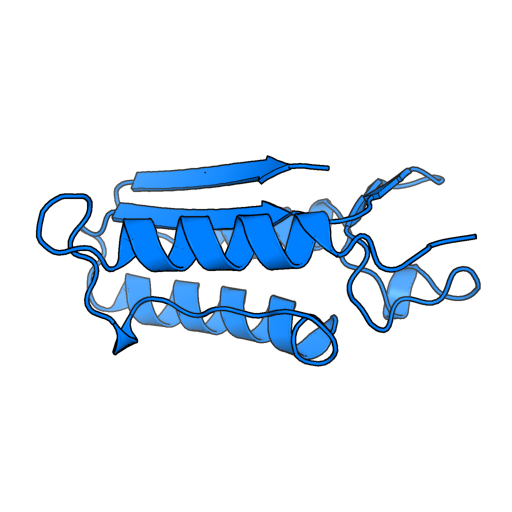 ? 5.647 -3.631 -9.316 1.00 95.25 81 LEU A O 1
ATOM 624 N N . PRO A 1 82 ? 4.957 -1.568 -9.893 1.00 94.56 82 PRO A N 1
ATOM 625 C CA . PRO A 1 82 ? 3.557 -1.934 -10.096 1.00 94.56 82 PRO A CA 1
ATOM 626 C C . PRO A 1 82 ? 3.377 -2.742 -11.385 1.00 94.56 82 PRO A C 1
ATOM 628 O O . PRO A 1 82 ? 4.280 -2.821 -12.209 1.00 94.56 82 PRO A O 1
ATOM 631 N N . TYR A 1 83 ? 2.186 -3.293 -11.609 1.00 94.38 83 TYR A N 1
ATOM 632 C CA . TYR A 1 83 ? 1.889 -4.118 -12.786 1.00 94.38 83 TYR A CA 1
ATOM 633 C C . TYR A 1 83 ? 2.171 -3.420 -14.131 1.00 94.38 83 TYR A C 1
ATOM 635 O O . TYR A 1 83 ? 2.622 -4.053 -15.081 1.00 94.38 83 TYR A O 1
ATOM 643 N N . ASP A 1 84 ? 1.910 -2.115 -14.215 1.00 94.38 84 ASP A N 1
ATOM 644 C CA . ASP A 1 84 ? 2.046 -1.292 -15.421 1.00 94.38 84 ASP A CA 1
ATOM 645 C C . ASP A 1 84 ? 3.403 -0.576 -15.536 1.00 94.38 84 ASP A C 1
ATOM 647 O O . ASP A 1 84 ? 3.537 0.372 -16.315 1.00 94.38 84 ASP A O 1
ATOM 651 N N . TYR A 1 85 ? 4.415 -1.014 -14.778 1.00 94.38 85 TYR A N 1
ATOM 652 C CA . TYR A 1 85 ? 5.742 -0.409 -14.830 1.00 94.38 85 TYR A CA 1
ATOM 653 C C . TYR A 1 85 ? 6.391 -0.531 -16.217 1.00 94.38 85 TYR A C 1
ATOM 655 O O . TYR A 1 85 ? 6.226 -1.510 -16.949 1.00 94.38 85 TYR A O 1
ATOM 663 N N . SER A 1 86 ? 7.206 0.463 -16.558 1.00 93.38 86 SER A N 1
ATOM 664 C CA . SER A 1 86 ? 8.011 0.494 -17.771 1.00 93.38 86 SER A CA 1
ATOM 665 C C . SER A 1 86 ? 9.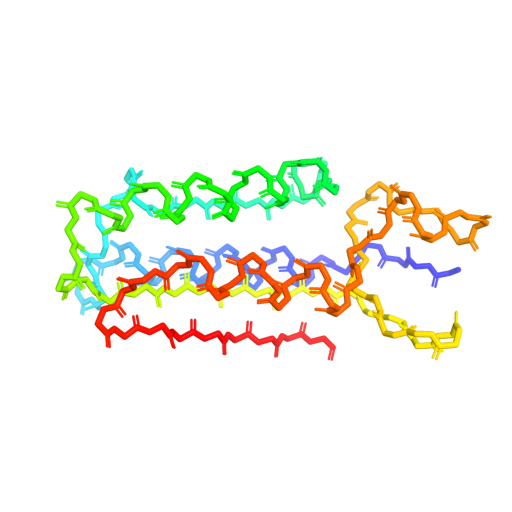474 0.717 -17.423 1.00 93.38 86 SER A C 1
ATOM 667 O O . SER A 1 86 ? 9.848 1.748 -16.868 1.00 93.38 86 SER A O 1
ATOM 669 N N . THR A 1 87 ? 10.344 -0.213 -17.822 1.00 90.19 87 THR A N 1
ATOM 670 C CA . THR A 1 87 ? 11.797 -0.094 -17.603 1.00 90.19 87 THR A CA 1
ATOM 671 C C . THR A 1 87 ? 12.427 1.085 -18.344 1.00 90.19 87 THR A C 1
ATOM 673 O O . THR A 1 87 ? 13.553 1.461 -18.039 1.00 90.19 87 THR A O 1
ATOM 676 N N . THR A 1 88 ? 11.740 1.653 -19.340 1.00 92.69 88 THR A N 1
ATOM 677 C CA . THR A 1 88 ? 12.209 2.840 -20.071 1.00 92.69 88 THR A CA 1
ATOM 678 C C . THR A 1 88 ? 11.693 4.149 -19.475 1.00 92.69 88 THR A C 1
ATOM 680 O O . THR A 1 88 ? 12.134 5.207 -19.909 1.00 92.69 88 THR A O 1
ATOM 683 N N . ASP A 1 89 ? 10.754 4.090 -18.526 1.00 93.06 89 ASP A N 1
ATOM 684 C CA . ASP A 1 89 ? 10.156 5.261 -17.877 1.00 93.06 89 ASP A CA 1
ATOM 685 C C . ASP A 1 89 ? 9.725 4.940 -16.434 1.00 93.06 89 ASP A C 1
ATOM 687 O O . ASP A 1 89 ? 8.560 5.062 -16.044 1.00 93.06 89 ASP A O 1
ATOM 691 N N . LEU A 1 90 ? 10.686 4.479 -15.631 1.00 93.12 90 LEU A N 1
ATOM 692 C CA . LEU A 1 90 ? 10.465 4.186 -14.213 1.00 93.12 90 LEU A CA 1
ATOM 693 C C . LEU A 1 90 ? 9.943 5.400 -13.425 1.00 93.12 90 LEU A C 1
ATOM 695 O O . LEU A 1 90 ? 9.008 5.209 -12.650 1.00 93.12 90 LEU A O 1
ATOM 699 N N . PRO A 1 91 ? 10.433 6.644 -13.627 1.00 92.31 91 PRO A N 1
ATOM 700 C CA . PRO A 1 91 ? 9.959 7.785 -12.842 1.00 92.31 91 PRO A CA 1
ATOM 701 C C . PRO A 1 91 ? 8.455 8.062 -12.965 1.00 92.31 91 PRO A C 1
ATOM 703 O O . PRO A 1 91 ? 7.865 8.607 -12.034 1.00 92.31 91 PRO A O 1
ATOM 706 N 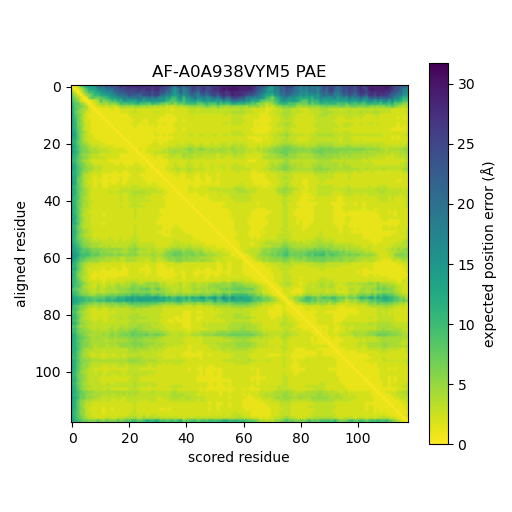N . SER A 1 92 ? 7.826 7.715 -14.096 1.00 93.44 92 SER A N 1
ATOM 707 C CA . SER A 1 92 ? 6.390 7.947 -14.304 1.00 93.44 92 SER A CA 1
ATOM 708 C C . SER A 1 92 ? 5.514 6.721 -14.014 1.00 93.44 92 SER A C 1
ATOM 710 O O . SER A 1 92 ? 4.334 6.884 -13.685 1.00 93.44 92 SER A O 1
ATOM 712 N N . THR A 1 93 ? 6.076 5.511 -14.120 1.00 95.00 93 THR A N 1
ATOM 713 C CA . THR A 1 93 ? 5.327 4.240 -14.077 1.00 95.00 93 THR A CA 1
ATOM 714 C C . THR A 1 93 ? 5.622 3.368 -12.856 1.00 95.00 93 THR A C 1
ATOM 716 O O . THR A 1 93 ? 4.807 2.516 -12.514 1.00 95.00 93 THR A O 1
ATOM 719 N N . ALA A 1 94 ? 6.719 3.609 -12.139 1.00 95.88 94 ALA A N 1
ATOM 720 C CA . ALA A 1 94 ? 7.029 2.953 -10.874 1.00 95.88 94 ALA A CA 1
ATOM 721 C C . ALA A 1 94 ? 6.671 3.839 -9.666 1.00 95.88 94 ALA A C 1
ATOM 723 O O . ALA A 1 94 ? 6.310 5.011 -9.812 1.00 95.88 94 ALA A O 1
ATOM 724 N N . VAL A 1 95 ? 6.744 3.281 -8.458 1.00 96.94 95 VAL A N 1
ATOM 725 C CA . VAL A 1 95 ? 6.559 4.035 -7.209 1.00 96.94 95 VAL A CA 1
ATOM 726 C C . VAL A 1 95 ? 7.913 4.154 -6.526 1.00 96.94 95 VAL A C 1
ATOM 728 O O . VAL A 1 95 ? 8.473 3.147 -6.104 1.00 96.94 95 VAL A O 1
ATOM 731 N N . SER A 1 96 ? 8.454 5.367 -6.421 1.00 96.06 96 SER A N 1
ATOM 732 C CA . SER A 1 96 ? 9.736 5.572 -5.738 1.00 96.06 96 SER A CA 1
ATOM 733 C C . SER A 1 96 ? 9.608 5.369 -4.228 1.00 96.06 96 SER A C 1
ATOM 735 O O . SER A 1 96 ? 8.535 5.585 -3.657 1.00 96.06 96 SER A O 1
ATOM 737 N N . ASP A 1 97 ? 10.712 5.021 -3.563 1.00 94.31 97 ASP A N 1
ATOM 738 C CA . ASP A 1 97 ? 10.772 4.967 -2.095 1.00 94.31 97 ASP A CA 1
ATOM 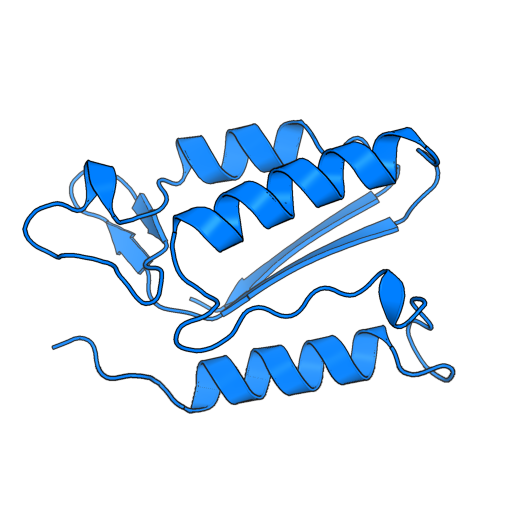739 C C . ASP A 1 97 ? 10.292 6.281 -1.460 1.00 94.31 97 ASP A C 1
ATOM 741 O O . ASP A 1 97 ? 9.445 6.276 -0.568 1.00 94.31 97 ASP A O 1
ATOM 745 N N . ALA A 1 98 ? 10.757 7.425 -1.972 1.00 95.31 98 ALA A N 1
ATOM 746 C CA . ALA A 1 98 ? 10.338 8.733 -1.475 1.00 95.31 98 ALA A CA 1
ATOM 747 C C . ALA A 1 98 ? 8.816 8.927 -1.590 1.00 95.31 98 ALA A C 1
ATOM 749 O O . ALA A 1 98 ? 8.168 9.338 -0.627 1.00 95.31 98 ALA A O 1
ATOM 750 N N . GLU A 1 99 ? 8.229 8.581 -2.740 1.00 96.38 99 GLU A N 1
ATOM 751 C CA . GLU A 1 99 ? 6.793 8.719 -2.980 1.00 96.38 99 GLU A CA 1
ATOM 752 C C . GLU A 1 99 ? 5.961 7.786 -2.085 1.00 96.38 99 GLU A C 1
ATOM 754 O O . GLU A 1 99 ? 4.918 8.188 -1.551 1.00 96.38 99 GLU A O 1
ATOM 759 N N . PHE A 1 100 ? 6.423 6.549 -1.903 1.00 96.94 100 PHE A N 1
ATOM 760 C CA . PHE A 1 100 ? 5.797 5.574 -1.020 1.00 96.94 100 PHE A CA 1
ATOM 761 C C . PHE A 1 100 ? 5.869 6.028 0.442 1.00 96.94 100 PHE A C 1
ATOM 763 O O . PHE A 1 100 ? 4.846 6.120 1.126 1.00 96.94 100 PHE A O 1
ATOM 770 N N . THR A 1 101 ? 7.065 6.396 0.900 1.00 96.56 101 THR A N 1
ATOM 771 C CA . THR A 1 101 ? 7.341 6.868 2.258 1.00 96.56 101 THR A CA 1
ATOM 772 C C . THR A 1 101 ? 6.538 8.123 2.596 1.00 96.56 101 THR A C 1
ATOM 774 O O . THR A 1 101 ? 5.952 8.208 3.681 1.00 96.56 101 THR A O 1
ATOM 777 N N . ASP A 1 102 ? 6.449 9.090 1.683 1.00 97.81 102 ASP A N 1
ATOM 778 C CA . ASP A 1 102 ? 5.684 10.314 1.918 1.00 97.81 102 ASP A CA 1
ATOM 779 C C . ASP A 1 102 ? 4.189 10.035 2.075 1.00 97.81 102 ASP A C 1
ATOM 781 O O . ASP A 1 102 ? 3.564 10.581 2.989 1.00 97.81 102 ASP A O 1
ATOM 785 N N . ARG A 1 103 ? 3.617 9.118 1.284 1.00 97.88 103 ARG A N 1
ATOM 786 C CA . ARG A 1 103 ? 2.220 8.691 1.463 1.00 97.88 103 ARG A CA 1
ATOM 787 C C . ARG A 1 103 ? 2.005 7.928 2.760 1.00 97.88 103 ARG A C 1
ATOM 789 O O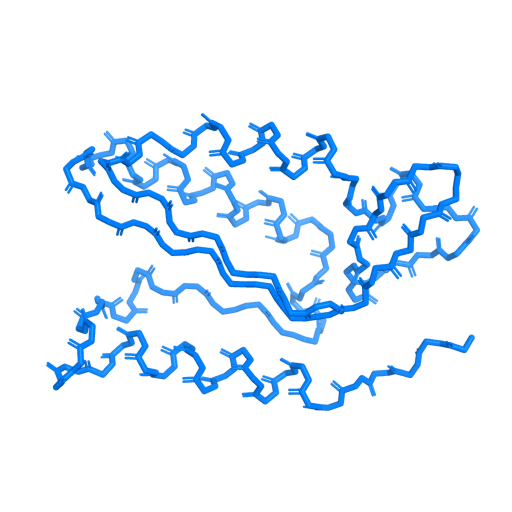 . ARG A 1 103 ? 1.054 8.241 3.479 1.00 97.88 103 ARG A O 1
ATOM 796 N N . LEU A 1 104 ? 2.897 7.005 3.123 1.00 97.62 104 LEU A N 1
ATOM 797 C CA . LEU A 1 104 ? 2.821 6.294 4.404 1.00 97.62 104 LEU A CA 1
ATOM 798 C C . LEU A 1 104 ? 2.825 7.261 5.597 1.00 97.62 104 LEU A C 1
ATOM 800 O O . LEU A 1 104 ? 2.039 7.095 6.529 1.00 97.62 104 LEU A O 1
ATOM 804 N N . ARG A 1 105 ? 3.626 8.333 5.550 1.00 97.12 105 ARG A N 1
ATOM 805 C CA . ARG A 1 105 ? 3.656 9.384 6.589 1.00 97.12 105 ARG A CA 1
ATOM 806 C C . ARG A 1 105 ? 2.342 10.159 6.730 1.00 97.12 105 ARG A C 1
ATOM 808 O O . ARG A 1 105 ? 2.124 10.820 7.755 1.00 97.12 105 ARG A O 1
ATOM 815 N N . THR A 1 106 ? 1.462 10.114 5.730 1.00 97.50 106 THR A N 1
ATOM 816 C CA . THR A 1 106 ? 0.121 10.714 5.822 1.00 97.50 106 THR A CA 1
ATOM 817 C C . THR A 1 106 ? -0.884 9.828 6.562 1.00 97.50 106 THR A C 1
ATOM 819 O O . THR A 1 106 ? -1.895 10.341 7.047 1.00 97.50 106 THR A O 1
ATOM 822 N N . ILE A 1 107 ? -0.592 8.533 6.720 1.00 97.62 107 ILE A N 1
ATOM 823 C CA . ILE A 1 107 ? -1.418 7.572 7.454 1.00 97.62 107 ILE A CA 1
ATOM 824 C C . ILE A 1 107 ? -1.163 7.750 8.956 1.00 97.62 107 ILE A C 1
ATOM 826 O O . ILE A 1 107 ? -0.248 7.173 9.542 1.00 97.62 107 ILE A O 1
ATOM 830 N N . ARG A 1 108 ? -1.973 8.593 9.602 1.00 96.62 108 ARG A N 1
ATOM 831 C CA . ARG A 1 108 ? -1.833 8.959 11.023 1.00 96.62 108 ARG A CA 1
ATOM 832 C C . ARG A 1 108 ? -2.621 8.032 11.952 1.00 96.62 108 ARG A C 1
ATOM 834 O O . ARG A 1 108 ? -3.472 8.491 12.706 1.00 96.62 108 ARG A O 1
ATOM 841 N N . ALA A 1 109 ? -2.327 6.739 11.877 1.00 97.00 109 ALA A N 1
ATOM 842 C CA . ALA A 1 109 ? -2.874 5.726 12.777 1.00 97.00 109 ALA A CA 1
ATOM 843 C C . ALA A 1 109 ? -2.074 5.676 14.086 1.00 97.00 109 ALA A C 1
ATOM 845 O O . ALA A 1 109 ? -0.892 6.032 14.110 1.00 97.00 109 ALA A O 1
ATOM 846 N N . ARG A 1 110 ? -2.666 5.151 15.163 1.00 97.50 110 ARG A N 1
ATOM 847 C CA . ARG A 1 110 ? -1.927 4.865 16.403 1.00 97.50 110 ARG A CA 1
ATOM 848 C C . ARG A 1 110 ? -0.806 3.856 16.176 1.00 97.50 110 ARG A C 1
ATOM 850 O O . ARG A 1 110 ? 0.238 3.944 16.821 1.00 97.50 110 ARG A O 1
ATOM 857 N N . LYS A 1 111 ? -1.025 2.889 15.284 1.00 97.56 111 LYS A N 1
ATOM 858 C CA . LYS A 1 111 ? -0.018 1.911 14.857 1.00 97.56 111 LYS A CA 1
ATOM 859 C C . LYS A 1 111 ? -0.084 1.741 13.346 1.00 97.56 111 LYS A C 1
ATOM 861 O O . LYS A 1 111 ? -1.148 1.438 12.817 1.00 97.56 111 LYS A O 1
ATOM 866 N N . LEU A 1 112 ? 1.055 1.881 12.675 1.00 97.94 112 LEU A N 1
ATOM 867 C CA . LEU A 1 112 ? 1.226 1.545 11.264 1.00 97.94 112 LEU A CA 1
ATOM 868 C C . LEU A 1 112 ? 2.247 0.411 11.158 1.00 97.94 112 LEU A C 1
ATOM 870 O O . LEU A 1 112 ? 3.392 0.573 11.576 1.00 97.94 112 LEU A O 1
ATOM 874 N N . MET A 1 113 ? 1.821 -0.730 10.624 1.00 97.94 113 MET A N 1
ATOM 875 C CA . MET A 1 113 ? 2.683 -1.869 10.322 1.00 97.94 113 MET A CA 1
ATOM 876 C C . MET A 1 113 ? 2.865 -1.958 8.810 1.00 97.94 113 MET A C 1
ATOM 878 O O . MET A 1 113 ? 1.885 -2.100 8.082 1.00 97.94 113 MET A O 1
ATOM 882 N N . VAL A 1 114 ? 4.111 -1.875 8.351 1.00 97.50 114 VAL A N 1
ATOM 883 C CA . VAL A 1 114 ? 4.469 -2.011 6.936 1.00 97.50 114 VAL A CA 1
ATOM 884 C C . VAL A 1 114 ? 5.271 -3.293 6.776 1.00 97.50 114 VAL A C 1
ATOM 886 O O . VAL A 1 114 ? 6.262 -3.487 7.477 1.00 97.50 114 VAL A O 1
ATOM 889 N N . LEU A 1 115 ? 4.816 -4.172 5.891 1.00 96.75 115 LEU A N 1
ATOM 890 C CA . LEU A 1 115 ? 5.491 -5.413 5.533 1.00 96.75 115 LEU A CA 1
ATOM 891 C C . LEU A 1 115 ? 5.811 -5.362 4.045 1.00 96.75 115 LEU A C 1
ATOM 893 O O . LEU A 1 115 ? 4.912 -5.154 3.230 1.00 96.75 115 LEU A O 1
ATOM 897 N N . LEU A 1 116 ? 7.085 -5.540 3.724 1.00 94.50 116 LEU A N 1
ATOM 898 C CA . LEU A 1 116 ? 7.603 -5.529 2.365 1.00 94.50 116 LEU A CA 1
ATOM 899 C C . LEU A 1 116 ? 8.212 -6.903 2.089 1.00 94.50 116 LEU A C 1
ATOM 901 O O . LEU A 1 116 ? 9.054 -7.364 2.860 1.00 94.50 116 LEU A O 1
ATOM 905 N N . ASP A 1 117 ? 7.730 -7.544 1.036 1.00 92.44 117 ASP A N 1
ATOM 906 C CA . ASP A 1 117 ? 8.146 -8.857 0.554 1.00 92.44 117 ASP A CA 1
ATOM 907 C C . ASP A 1 117 ? 8.627 -8.692 -0.896 1.00 92.44 117 ASP A C 1
ATOM 909 O O . ASP A 1 117 ? 7.851 -8.828 -1.847 1.00 92.44 117 ASP A O 1
ATOM 913 N N . CYS A 1 118 ? 9.876 -8.246 -1.037 1.00 83.94 118 CYS A N 1
ATOM 914 C CA . CYS A 1 118 ? 10.481 -7.820 -2.298 1.00 83.94 118 CYS A CA 1
ATOM 915 C C . CYS A 1 118 ? 11.721 -8.657 -2.636 1.00 83.94 118 CYS A C 1
ATOM 917 O O . CYS A 1 118 ? 12.495 -8.961 -1.694 1.00 83.94 118 CYS A O 1
#

Mean predicted aligned error: 3.83 Å

Radius of gyration: 14.47 Å; Cα contacts (8 Å, |Δi|>4): 167; chains: 1; bounding box: 35×27×38 Å